Protein AF-X1T8X9-F1 (afdb_monomer_lite)

Foldseek 3Di:
DKWFDDPDDVGTDFDWDQDPVGIDGQDDPDVVSVVVCVVVSVVCCVVVVTDIDDDDDPDDDDPDDD

Radius of gyration: 12.87 Å; chains: 1; bounding box: 31×26×31 Å

pLDDT: mean 90.96, std 6.07, range [71.12, 96.94]

Sequence (66 aa):
AFVAEDLGPEDEGIVGMGTKAGWIPLVGADMARVESLKPIARNIATQTGKKIKLLHFTHREDLGDV

Secondary structure (DSSP, 8-state):
-EEE--SSTTT-EE-EEEETTEEEE---SSHHHHHHHHHHHHHHHHHH---EEE------------

Organism: NCBI:txid412755

Structure (mmCIF, N/CA/C/O backbone):
data_AF-X1T8X9-F1
#
_entry.id   AF-X1T8X9-F1
#
loop_
_atom_site.group_PDB
_atom_site.id
_atom_site.type_symbol
_atom_site.label_atom_id
_atom_site.label_alt_id
_atom_site.label_comp_id
_atom_site.label_asym_id
_atom_site.label_entity_id
_atom_site.label_seq_id
_atom_site.pdbx_PDB_ins_code
_atom_site.Cartn_x
_atom_site.Cartn_y
_atom_site.Cartn_z
_atom_site.occupancy
_atom_site.B_iso_or_equiv
_atom_site.auth_seq_id
_atom_site.auth_comp_id
_atom_site.auth_asym_id
_atom_site.auth_atom_id
_atom_site.pdbx_PDB_model_num
ATOM 1 N N . ALA A 1 1 ? 5.426 0.587 -2.981 1.00 92.94 1 ALA A N 1
ATOM 2 C CA . ALA A 1 1 ? 4.500 -0.182 -2.125 1.00 92.94 1 ALA A CA 1
ATOM 3 C C . ALA A 1 1 ? 3.649 0.753 -1.276 1.00 92.94 1 ALA A C 1
ATOM 5 O O . ALA A 1 1 ? 4.064 1.886 -1.046 1.00 92.94 1 ALA A O 1
ATOM 6 N N . PHE A 1 2 ? 2.481 0.293 -0.826 1.00 95.69 2 PHE A N 1
ATOM 7 C CA . PHE A 1 2 ? 1.637 1.019 0.127 1.00 95.69 2 PHE A CA 1
ATOM 8 C C . PHE A 1 2 ? 1.903 0.502 1.543 1.00 95.69 2 PHE A C 1
ATOM 10 O O . PHE A 1 2 ? 1.761 -0.694 1.793 1.00 95.69 2 PHE A O 1
ATOM 17 N N . VAL A 1 3 ? 2.311 1.392 2.445 1.00 95.00 3 VAL A N 1
ATOM 18 C CA . VAL A 1 3 ? 2.821 1.051 3.783 1.00 95.00 3 VAL A CA 1
ATOM 19 C C . VAL A 1 3 ? 2.051 1.841 4.833 1.00 95.00 3 VAL A C 1
ATOM 21 O O . VAL A 1 3 ? 1.840 3.042 4.653 1.00 95.00 3 VAL A O 1
ATOM 24 N N . ALA A 1 4 ? 1.596 1.184 5.898 1.00 93.19 4 ALA A N 1
ATOM 25 C CA . ALA A 1 4 ? 1.039 1.890 7.050 1.00 93.19 4 ALA A CA 1
ATOM 26 C C . ALA A 1 4 ? 2.139 2.731 7.722 1.00 93.19 4 ALA A C 1
ATOM 28 O O . ALA A 1 4 ? 3.285 2.301 7.796 1.00 93.19 4 ALA A O 1
ATOM 29 N N . GLU A 1 5 ? 1.822 3.953 8.147 1.00 87.56 5 GLU A N 1
ATOM 30 C CA . GLU A 1 5 ? 2.774 4.780 8.891 1.00 87.56 5 GLU A CA 1
ATOM 31 C C . GLU A 1 5 ? 3.208 4.069 10.175 1.00 87.56 5 GLU A C 1
ATOM 33 O O . GLU A 1 5 ? 2.362 3.665 10.965 1.00 87.56 5 GLU A O 1
ATOM 38 N N . ASP A 1 6 ? 4.522 3.960 10.362 1.00 81.19 6 ASP A N 1
ATOM 39 C CA . ASP A 1 6 ? 5.125 3.485 11.600 1.00 81.19 6 ASP A CA 1
ATOM 40 C C . ASP A 1 6 ? 4.808 4.449 12.757 1.00 81.19 6 ASP A C 1
ATOM 42 O O . ASP A 1 6 ? 5.240 5.607 12.751 1.00 81.19 6 ASP A O 1
ATOM 46 N N . LEU A 1 7 ? 4.029 3.975 13.731 1.00 78.31 7 LEU A N 1
ATOM 47 C CA . LEU A 1 7 ? 3.801 4.633 15.022 1.00 78.31 7 LEU A CA 1
ATOM 48 C C . LEU A 1 7 ? 4.389 3.811 16.189 1.00 78.31 7 LEU A C 1
ATOM 50 O O . LEU A 1 7 ? 4.162 4.148 17.353 1.00 78.31 7 LEU A O 1
ATOM 54 N N . GLY A 1 8 ? 5.131 2.738 15.898 1.00 77.69 8 GLY A N 1
ATOM 55 C CA . GLY A 1 8 ? 5.675 1.801 16.872 1.00 77.69 8 GLY A CA 1
ATOM 56 C C . GLY A 1 8 ? 6.028 0.439 16.253 1.00 77.69 8 GLY A C 1
ATOM 57 O O . GLY A 1 8 ? 5.584 0.117 15.155 1.00 77.69 8 GLY A O 1
ATOM 58 N N . PRO A 1 9 ? 6.761 -0.417 16.989 1.00 71.12 9 PRO A N 1
ATOM 59 C CA . PRO A 1 9 ? 7.404 -1.629 16.458 1.00 71.12 9 PRO A CA 1
ATOM 60 C C . PRO A 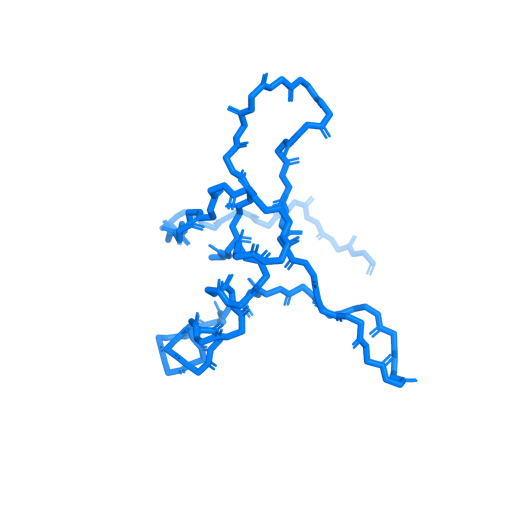1 9 ? 6.465 -2.670 15.821 1.00 71.12 9 PRO A C 1
ATOM 62 O O . PRO A 1 9 ? 6.930 -3.521 15.074 1.00 71.12 9 PRO A O 1
ATOM 65 N N . GLU A 1 10 ? 5.161 -2.597 16.085 1.00 71.94 10 GLU A N 1
ATOM 66 C CA . GLU A 1 10 ? 4.141 -3.516 15.555 1.00 71.94 10 GLU A CA 1
ATOM 67 C C . GLU A 1 10 ? 3.224 -2.853 14.507 1.00 71.94 10 GLU A C 1
ATOM 69 O O . GLU A 1 10 ? 2.231 -3.447 14.082 1.00 71.94 10 GLU A O 1
ATOM 74 N N . ASP A 1 11 ? 3.492 -1.597 14.131 1.00 73.50 11 ASP A N 1
ATOM 75 C CA . ASP A 1 11 ? 2.539 -0.763 13.387 1.00 73.50 11 ASP A CA 1
ATOM 76 C C . ASP A 1 11 ? 2.950 -0.493 11.928 1.00 73.50 11 ASP A C 1
ATOM 78 O O . ASP A 1 11 ? 2.095 -0.167 11.095 1.00 73.50 11 ASP A O 1
ATOM 82 N N . GLU A 1 12 ? 4.228 -0.702 11.590 1.00 76.44 12 GLU A N 1
ATOM 83 C CA . GLU A 1 12 ? 4.739 -0.600 10.221 1.00 76.44 12 GLU A CA 1
ATOM 84 C C . GLU A 1 12 ? 4.534 -1.900 9.428 1.00 76.44 12 GLU A C 1
ATOM 86 O O . GLU A 1 12 ? 4.874 -2.998 9.868 1.00 76.44 12 GLU A O 1
ATOM 91 N N . GLY A 1 13 ? 4.011 -1.788 8.204 1.00 87.38 13 GLY A N 1
ATOM 92 C CA . GLY A 1 13 ? 3.898 -2.942 7.316 1.00 87.38 13 GLY A CA 1
ATOM 93 C C . GLY A 1 13 ? 3.264 -2.642 5.963 1.00 87.38 13 GLY A C 1
ATOM 94 O O . GLY A 1 13 ? 2.592 -1.622 5.769 1.00 87.38 13 GLY A O 1
ATOM 95 N N . ILE A 1 14 ? 3.470 -3.556 5.007 1.00 92.62 14 ILE A N 1
ATOM 96 C CA . ILE A 1 14 ? 2.807 -3.504 3.700 1.00 92.62 14 ILE A CA 1
ATOM 97 C C . ILE A 1 14 ? 1.316 -3.777 3.883 1.00 92.62 14 ILE A C 1
ATOM 99 O O . ILE A 1 14 ? 0.912 -4.806 4.421 1.00 92.62 14 ILE A O 1
ATOM 103 N N . VAL A 1 15 ? 0.486 -2.868 3.380 1.00 93.56 15 VAL A N 1
ATOM 104 C CA . VAL A 1 15 ? -0.967 -3.010 3.455 1.00 93.56 15 VAL A CA 1
ATOM 105 C C . VAL A 1 15 ? -1.420 -4.120 2.506 1.00 93.56 15 VAL A C 1
ATOM 107 O O . VAL A 1 15 ? -1.027 -4.143 1.340 1.00 93.56 15 VAL A O 1
ATOM 110 N N . GLY A 1 16 ? -2.261 -5.033 2.991 1.00 93.25 16 GLY A N 1
ATOM 111 C CA . GLY A 1 16 ? -2.823 -6.134 2.209 1.00 93.25 16 GLY A CA 1
ATOM 112 C C . GLY A 1 16 ? -4.322 -5.987 1.951 1.00 93.25 16 GLY A C 1
ATOM 113 O O . GLY A 1 16 ? -5.039 -5.335 2.706 1.00 93.25 16 GLY A O 1
ATOM 114 N N . MET A 1 17 ? -4.803 -6.637 0.893 1.00 92.50 17 MET A N 1
ATOM 115 C CA . MET A 1 17 ? -6.225 -6.821 0.610 1.00 92.50 17 MET A CA 1
ATOM 116 C C . MET A 1 17 ? -6.560 -8.311 0.619 1.00 92.50 17 MET A C 1
ATOM 118 O O . MET A 1 17 ? -5.944 -9.102 -0.097 1.00 92.50 17 MET A O 1
ATOM 122 N N . GLY A 1 18 ? -7.563 -8.685 1.411 1.00 92.31 18 GLY A N 1
ATOM 123 C CA . GLY A 1 18 ? -8.120 -10.031 1.403 1.00 92.31 18 GLY A CA 1
ATOM 124 C C . GLY A 1 18 ? -8.935 -10.274 0.134 1.00 92.31 18 GLY A C 1
ATOM 125 O O . GLY A 1 18 ? -9.816 -9.490 -0.215 1.00 92.31 18 GLY A O 1
ATOM 126 N N . THR A 1 19 ? -8.652 -11.372 -0.556 1.00 89.38 19 THR A N 1
ATOM 127 C CA . THR A 1 19 ? -9.404 -11.844 -1.723 1.00 89.38 19 THR A CA 1
ATOM 128 C C . THR A 1 19 ? -9.805 -13.304 -1.530 1.00 89.38 19 THR A C 1
ATOM 130 O O . THR A 1 19 ? -9.333 -13.974 -0.613 1.00 89.38 19 THR A O 1
ATOM 133 N N . LYS A 1 20 ? -10.632 -13.849 -2.432 1.00 92.94 20 LYS A N 1
ATOM 134 C CA . LYS A 1 20 ? -10.957 -15.288 -2.429 1.00 92.94 20 LYS A CA 1
ATOM 135 C C . LYS A 1 20 ? -9.728 -16.188 -2.626 1.00 92.94 20 LYS A C 1
ATOM 137 O O . LYS A 1 20 ? -9.781 -17.352 -2.256 1.00 92.94 20 LYS A O 1
ATOM 142 N N . ALA A 1 21 ? -8.651 -15.658 -3.206 1.00 91.75 21 ALA A N 1
ATOM 143 C CA . ALA A 1 21 ? -7.396 -16.373 -3.431 1.00 91.75 21 ALA A CA 1
ATOM 144 C C . ALA A 1 21 ? -6.390 -16.208 -2.275 1.00 91.75 21 ALA A C 1
ATOM 146 O O . ALA A 1 21 ? -5.278 -16.718 -2.360 1.00 91.75 21 ALA A O 1
ATOM 147 N N . GLY A 1 22 ? -6.764 -15.492 -1.209 1.00 94.62 22 GLY A N 1
ATOM 148 C CA . GLY A 1 22 ? -5.888 -15.166 -0.086 1.00 94.62 22 GLY A CA 1
ATOM 149 C C . GLY A 1 22 ? -5.565 -13.676 -0.002 1.00 94.62 22 GLY A C 1
ATOM 150 O O . GLY A 1 22 ? -6.213 -12.833 -0.632 1.00 94.62 22 GLY A O 1
ATOM 151 N N . TRP A 1 23 ? -4.571 -13.355 0.820 1.00 92.19 23 TRP A N 1
ATOM 152 C CA . TRP A 1 23 ? -4.115 -11.989 1.049 1.00 92.19 23 TRP A CA 1
ATOM 153 C C . TRP A 1 23 ? -3.126 -11.563 -0.028 1.00 92.19 23 TRP A C 1
ATOM 155 O O . TRP A 1 23 ? -2.117 -12.226 -0.252 1.00 92.19 23 TRP A O 1
ATOM 165 N N . ILE A 1 24 ? -3.417 -10.441 -0.682 1.00 92.12 24 ILE A N 1
ATOM 166 C CA . ILE A 1 24 ? -2.552 -9.861 -1.708 1.00 92.12 24 ILE A CA 1
ATOM 167 C C . ILE A 1 24 ? -1.967 -8.557 -1.162 1.00 92.12 24 ILE A C 1
ATOM 169 O O . ILE A 1 24 ? -2.738 -7.671 -0.778 1.00 92.12 24 ILE A O 1
ATOM 173 N N . PRO A 1 25 ? -0.634 -8.397 -1.130 1.00 94.62 25 PRO A N 1
ATOM 174 C CA . PRO A 1 25 ? -0.022 -7.145 -0.715 1.00 94.62 25 PRO A CA 1
ATOM 175 C C . PRO A 1 25 ? -0.254 -6.057 -1.772 1.00 94.62 25 PRO A C 1
ATOM 177 O O . PRO A 1 25 ? -0.199 -6.307 -2.978 1.00 94.62 25 PRO A O 1
ATOM 180 N N . LEU A 1 26 ? -0.480 -4.818 -1.335 1.00 95.62 26 LEU A N 1
ATOM 181 C CA . LEU A 1 26 ? -0.594 -3.664 -2.224 1.00 95.62 26 LEU A CA 1
ATOM 182 C C . LEU A 1 26 ? 0.812 -3.196 -2.626 1.00 95.62 26 LEU A C 1
ATOM 184 O O . LEU A 1 26 ? 1.368 -2.219 -2.114 1.00 95.62 26 LEU A O 1
ATOM 188 N N . VAL A 1 27 ? 1.394 -3.912 -3.582 1.00 95.00 27 VAL A N 1
ATOM 189 C CA . VAL A 1 27 ? 2.681 -3.595 -4.205 1.00 95.00 27 VAL A CA 1
ATOM 190 C C . VAL A 1 27 ? 2.479 -3.524 -5.714 1.00 95.00 27 VAL A C 1
ATOM 192 O O . VAL A 1 27 ? 1.854 -4.394 -6.314 1.00 95.00 27 VAL A O 1
ATOM 195 N N . GLY A 1 28 ? 2.978 -2.454 -6.331 1.00 92.38 28 GLY A N 1
ATOM 196 C CA . GLY A 1 28 ? 2.997 -2.306 -7.782 1.00 92.38 28 GLY A CA 1
ATOM 197 C C . GLY A 1 28 ? 4.414 -2.476 -8.306 1.00 92.38 28 GLY A C 1
ATOM 198 O O . GLY A 1 28 ? 5.328 -1.857 -7.767 1.00 92.38 28 GLY A O 1
ATOM 199 N N . ALA A 1 29 ? 4.573 -3.298 -9.343 1.00 88.88 29 ALA A N 1
ATOM 200 C CA . ALA A 1 29 ? 5.823 -3.419 -10.095 1.00 88.88 29 ALA A CA 1
ATOM 201 C C . ALA A 1 29 ? 6.045 -2.231 -11.051 1.00 88.88 29 ALA A C 1
ATOM 203 O O . ALA A 1 29 ? 7.172 -1.952 -11.444 1.00 88.88 29 ALA A O 1
ATOM 204 N N . ASP A 1 30 ? 4.969 -1.522 -11.402 1.00 91.44 30 ASP A N 1
ATOM 205 C CA . ASP A 1 30 ? 4.972 -0.362 -12.287 1.00 91.44 30 ASP A CA 1
ATOM 206 C C . ASP A 1 30 ? 3.970 0.705 -11.811 1.00 91.44 30 ASP A C 1
ATOM 208 O O . ASP A 1 30 ? 3.129 0.471 -10.931 1.00 91.44 30 ASP A O 1
ATOM 212 N N . MET A 1 31 ? 4.049 1.894 -12.415 1.00 91.00 31 MET A N 1
ATOM 213 C CA . MET A 1 31 ? 3.199 3.025 -12.043 1.00 91.00 31 MET A CA 1
ATOM 214 C C . MET A 1 31 ? 1.724 2.828 -12.399 1.00 91.00 31 MET A C 1
ATOM 216 O O . MET A 1 31 ? 0.869 3.290 -11.648 1.00 91.00 31 MET A O 1
ATOM 220 N N . ALA A 1 32 ? 1.392 2.113 -13.476 1.00 94.62 32 ALA A N 1
ATOM 221 C CA . ALA A 1 32 ? -0.005 1.848 -13.820 1.00 94.62 32 ALA A CA 1
ATOM 222 C C . ALA A 1 32 ? -0.677 0.993 -12.735 1.00 94.62 32 ALA A C 1
ATOM 224 O O . ALA A 1 32 ? -1.791 1.288 -12.289 1.00 94.62 32 ALA A O 1
ATOM 225 N N . ARG A 1 33 ? 0.036 -0.018 -12.227 1.00 93.69 33 ARG A N 1
ATOM 226 C CA . ARG A 1 33 ? -0.410 -0.821 -11.093 1.00 93.69 33 ARG A CA 1
ATOM 227 C C . ARG A 1 33 ? -0.517 0.024 -9.829 1.00 93.69 33 ARG A C 1
ATOM 229 O O . ARG A 1 33 ? -1.533 -0.078 -9.144 1.00 93.69 33 ARG A O 1
ATOM 236 N N . VAL A 1 34 ? 0.465 0.876 -9.533 1.00 94.31 34 VAL A N 1
ATOM 237 C CA . VAL A 1 34 ? 0.397 1.797 -8.385 1.00 94.31 34 VAL A CA 1
ATOM 238 C C . VAL A 1 34 ? -0.863 2.664 -8.444 1.00 94.31 34 VAL A C 1
ATOM 240 O O . VAL A 1 34 ? -1.603 2.699 -7.463 1.00 94.31 34 VAL A O 1
ATOM 243 N N . GLU A 1 35 ? -1.155 3.304 -9.579 1.00 96.31 35 GLU A N 1
ATOM 244 C CA . GLU A 1 35 ? -2.358 4.134 -9.734 1.00 96.31 35 GLU A CA 1
ATOM 245 C C . GLU A 1 35 ? -3.645 3.328 -9.521 1.00 96.31 35 GLU A C 1
ATOM 247 O O . GLU A 1 35 ? -4.531 3.776 -8.792 1.00 96.31 35 GLU A O 1
ATOM 252 N N . SER A 1 36 ? -3.724 2.110 -10.068 1.00 94.88 36 SER A N 1
ATOM 253 C CA . SER A 1 36 ? -4.898 1.241 -9.898 1.00 94.88 36 SER A CA 1
ATOM 254 C C . SER A 1 36 ? -5.157 0.836 -8.440 1.00 94.88 36 SER A C 1
ATOM 256 O O . SER A 1 36 ? -6.301 0.613 -8.050 1.00 94.88 36 SER A O 1
ATOM 258 N N . LEU A 1 37 ? -4.105 0.770 -7.615 1.00 95.69 37 LEU A N 1
ATOM 259 C CA . LEU A 1 37 ? -4.191 0.376 -6.208 1.00 95.69 37 LEU A CA 1
ATOM 260 C C . LEU A 1 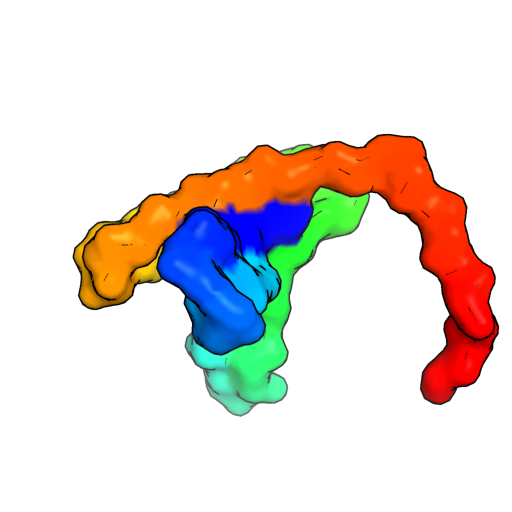37 ? -4.477 1.558 -5.269 1.00 95.69 37 LEU A C 1
ATOM 262 O O . LEU A 1 37 ? -4.941 1.340 -4.148 1.00 95.69 37 LEU A O 1
ATOM 266 N N . LYS A 1 38 ? -4.262 2.812 -5.699 1.00 96.12 38 LYS A N 1
ATOM 267 C CA . LYS A 1 38 ? -4.490 4.004 -4.857 1.00 96.12 38 LYS A CA 1
ATOM 268 C C . LYS A 1 38 ? -5.909 4.101 -4.282 1.00 96.12 38 LYS A C 1
ATOM 270 O O . LYS A 1 38 ? -6.015 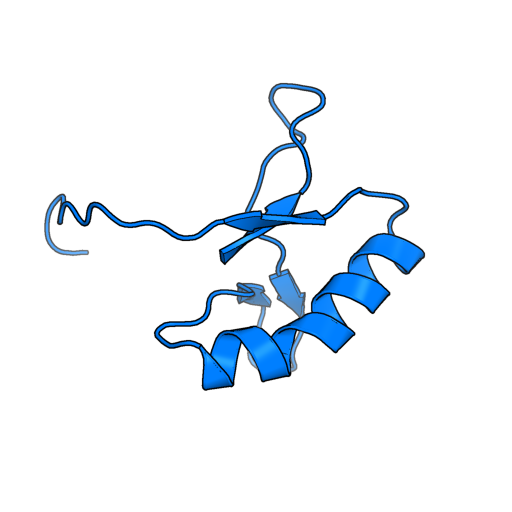4.418 -3.096 1.00 96.12 38 LYS A O 1
ATOM 275 N N . PRO A 1 39 ? -7.000 3.860 -5.039 1.00 96.88 39 PRO A N 1
ATOM 276 C CA . PRO A 1 39 ? -8.350 3.922 -4.478 1.00 96.88 39 PRO A CA 1
ATOM 277 C C . PRO A 1 39 ? -8.561 2.898 -3.359 1.00 96.88 39 PRO A C 1
ATOM 279 O O . PRO A 1 39 ? -9.161 3.220 -2.336 1.00 96.88 39 PRO A O 1
ATOM 282 N N . ILE A 1 40 ? -8.002 1.696 -3.520 1.00 95.94 40 ILE A N 1
ATOM 283 C CA . ILE A 1 40 ? -8.078 0.624 -2.524 1.00 95.94 40 ILE A CA 1
ATOM 284 C C . ILE A 1 40 ? -7.306 1.033 -1.267 1.00 95.94 40 ILE A C 1
ATOM 286 O O . ILE A 1 40 ? -7.856 0.984 -0.170 1.00 95.94 40 ILE A O 1
ATOM 290 N N . ALA A 1 41 ? -6.072 1.520 -1.425 1.00 95.94 41 ALA A N 1
ATOM 291 C CA . ALA A 1 41 ? -5.264 2.009 -0.311 1.00 95.94 41 ALA A CA 1
ATOM 292 C C . ALA A 1 41 ? -5.964 3.145 0.456 1.00 95.94 41 ALA A C 1
ATOM 294 O O . ALA A 1 41 ? -5.989 3.130 1.682 1.00 95.94 41 ALA A O 1
ATOM 295 N N . ARG A 1 42 ? -6.593 4.102 -0.242 1.00 96.94 42 ARG A N 1
ATOM 296 C CA . ARG A 1 42 ? -7.368 5.180 0.400 1.00 96.94 42 ARG A CA 1
ATOM 297 C C . ARG A 1 42 ? -8.545 4.639 1.202 1.00 96.94 42 ARG A C 1
ATOM 299 O O . ARG A 1 42 ? -8.736 5.056 2.337 1.00 96.94 42 ARG A O 1
ATOM 306 N N . ASN A 1 43 ? -9.300 3.699 0.637 1.00 96.12 43 ASN A N 1
ATOM 307 C CA . ASN A 1 43 ? -10.410 3.077 1.347 1.00 96.12 43 ASN A CA 1
ATOM 308 C C . ASN A 1 43 ? -9.931 2.347 2.615 1.00 96.12 43 ASN A C 1
ATOM 310 O O . ASN A 1 43 ? -10.541 2.498 3.669 1.00 96.12 43 ASN A O 1
ATOM 314 N N . ILE A 1 44 ? -8.805 1.627 2.552 1.00 94.38 44 ILE A N 1
ATOM 315 C CA . ILE A 1 44 ? -8.221 0.969 3.731 1.00 94.38 44 ILE A CA 1
ATOM 316 C C . ILE A 1 44 ? -7.778 2.002 4.776 1.00 94.38 44 ILE A C 1
ATOM 318 O O . ILE A 1 44 ? -8.070 1.821 5.957 1.00 94.38 44 ILE A O 1
ATOM 322 N N . ALA A 1 45 ? -7.138 3.104 4.369 1.00 94.62 45 ALA A N 1
ATOM 323 C CA . ALA A 1 45 ? -6.763 4.188 5.283 1.00 94.62 45 ALA A CA 1
ATOM 324 C C . ALA A 1 45 ? -7.991 4.736 6.028 1.00 94.62 45 ALA A C 1
ATOM 326 O O . ALA A 1 45 ? -7.968 4.884 7.246 1.00 94.62 45 ALA A O 1
ATOM 327 N N . THR A 1 46 ? -9.095 4.970 5.311 1.00 96.50 46 THR A N 1
ATOM 328 C CA . THR A 1 46 ? -10.353 5.433 5.911 1.00 96.50 46 THR A CA 1
ATOM 329 C C . THR A 1 46 ? -10.951 4.407 6.872 1.00 96.50 46 THR A C 1
ATOM 331 O O . THR A 1 46 ? -11.346 4.774 7.972 1.00 96.50 46 THR A O 1
ATOM 334 N N . GLN A 1 47 ? -11.013 3.130 6.486 1.00 94.31 47 GLN A N 1
ATOM 335 C CA . GLN A 1 47 ? -11.623 2.081 7.310 1.00 94.31 47 GLN A CA 1
ATOM 336 C C . GLN A 1 47 ? -10.824 1.771 8.579 1.00 94.31 47 GLN A C 1
ATOM 338 O O . GLN A 1 47 ? -11.404 1.423 9.602 1.00 94.31 47 GLN A O 1
ATOM 343 N N . THR A 1 48 ? -9.498 1.879 8.508 1.00 90.81 48 THR A N 1
ATOM 344 C CA . THR A 1 48 ? -8.599 1.527 9.617 1.00 90.81 48 THR A CA 1
ATOM 345 C C . THR A 1 48 ? -8.198 2.726 10.472 1.00 90.81 48 THR A C 1
ATOM 347 O O . THR A 1 48 ? -7.631 2.540 11.543 1.00 90.81 48 THR A O 1
ATOM 350 N N . GLY A 1 49 ? -8.432 3.954 9.997 1.00 92.12 49 GLY A N 1
ATOM 351 C CA . GLY A 1 49 ? -7.910 5.176 10.612 1.00 92.12 49 GLY A CA 1
ATOM 352 C C . GLY A 1 49 ? -6.391 5.338 10.481 1.00 92.12 49 GLY A C 1
ATOM 353 O O . GLY A 1 49 ? -5.847 6.343 10.937 1.00 92.12 49 GLY A O 1
ATOM 354 N N . LYS A 1 50 ? -5.694 4.384 9.848 1.00 90.44 50 LYS A N 1
ATOM 355 C CA . LYS A 1 50 ? -4.247 4.450 9.651 1.00 90.44 50 LYS A CA 1
ATOM 356 C C . LYS A 1 50 ? -3.903 5.376 8.495 1.00 90.44 50 LYS A C 1
ATOM 358 O O . LYS A 1 50 ? -4.538 5.369 7.439 1.00 90.44 50 LYS A O 1
ATOM 363 N N . LYS A 1 51 ? -2.812 6.118 8.647 1.00 92.88 51 LYS A N 1
ATOM 364 C CA . LYS A 1 51 ? -2.208 6.848 7.535 1.00 92.88 51 LYS A CA 1
ATOM 365 C C . LYS A 1 51 ? -1.401 5.874 6.681 1.00 92.88 51 LYS A C 1
ATOM 367 O O . LYS A 1 51 ? -0.546 5.163 7.195 1.00 92.88 51 LYS A O 1
ATOM 372 N N . ILE A 1 52 ? -1.651 5.860 5.374 1.00 94.81 52 ILE A N 1
ATOM 373 C CA . ILE A 1 52 ? -0.945 4.990 4.425 1.00 94.81 52 ILE A CA 1
ATOM 374 C C . ILE A 1 52 ? -0.037 5.837 3.532 1.00 94.81 52 ILE A C 1
ATOM 376 O O . ILE A 1 52 ? -0.490 6.777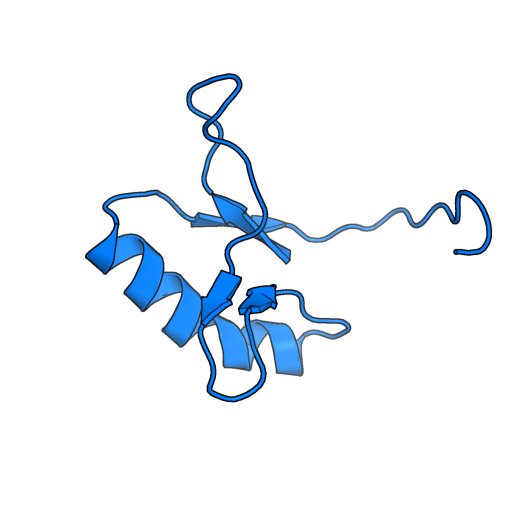 2.875 1.00 94.81 52 ILE A O 1
ATOM 380 N N . LYS A 1 53 ? 1.249 5.487 3.497 1.00 94.69 53 LYS A N 1
ATOM 381 C CA . LYS A 1 53 ? 2.291 6.097 2.667 1.00 94.69 53 LYS A CA 1
ATOM 382 C C . LYS A 1 53 ? 2.490 5.283 1.390 1.00 94.69 53 LYS A C 1
ATOM 384 O O . LYS A 1 53 ? 2.400 4.057 1.395 1.00 94.69 53 LYS A O 1
ATOM 389 N N . LEU A 1 54 ? 2.796 5.968 0.292 1.00 94.75 54 LEU A N 1
ATOM 390 C CA . LEU A 1 54 ? 3.265 5.342 -0.941 1.00 94.75 54 LEU A CA 1
ATOM 391 C C . LEU A 1 54 ? 4.786 5.488 -1.006 1.00 94.75 54 LEU A C 1
ATOM 393 O O . LEU A 1 54 ? 5.287 6.602 -1.129 1.00 94.75 54 LEU A O 1
ATOM 397 N N . LEU A 1 55 ? 5.502 4.368 -0.927 1.00 92.69 55 LEU A N 1
ATOM 398 C CA . LEU A 1 55 ? 6.961 4.323 -1.016 1.00 92.69 55 LEU A CA 1
ATOM 399 C C . LEU A 1 55 ? 7.399 3.850 -2.403 1.00 92.69 55 LEU A C 1
ATOM 401 O O . LEU A 1 55 ? 6.860 2.869 -2.928 1.00 92.69 55 LEU A O 1
ATOM 405 N N . HIS A 1 56 ? 8.391 4.525 -2.977 1.00 91.25 56 HIS A N 1
ATOM 406 C CA . HIS A 1 56 ? 9.069 4.107 -4.201 1.00 91.25 56 HIS A CA 1
ATOM 407 C C . HIS A 1 56 ? 10.474 3.625 -3.839 1.00 91.25 56 HIS A C 1
ATOM 409 O O . HIS A 1 56 ? 11.300 4.412 -3.383 1.00 91.25 56 HIS A O 1
ATOM 415 N N . PHE A 1 57 ? 10.722 2.328 -4.012 1.00 86.69 57 PHE A N 1
ATOM 416 C CA . PHE A 1 57 ? 12.034 1.737 -3.779 1.00 86.69 57 PHE A CA 1
ATOM 417 C C . PHE A 1 57 ? 12.878 1.905 -5.036 1.00 86.69 57 PHE A C 1
ATOM 419 O O . PHE A 1 57 ? 12.522 1.401 -6.097 1.00 86.69 57 PHE A O 1
ATOM 426 N N . THR A 1 58 ? 13.977 2.639 -4.918 1.00 86.19 58 THR A N 1
ATOM 427 C CA . THR A 1 58 ? 14.894 2.928 -6.030 1.00 86.19 58 THR A CA 1
ATOM 428 C C . THR A 1 58 ? 16.124 2.026 -6.033 1.00 86.19 58 THR A C 1
ATOM 430 O O . THR A 1 58 ? 16.815 1.942 -7.044 1.00 86.19 58 THR A O 1
ATOM 433 N N . HIS A 1 59 ? 16.391 1.341 -4.922 1.00 89.00 59 HIS A N 1
ATOM 434 C CA . HIS A 1 59 ? 17.475 0.381 -4.785 1.00 89.00 59 HIS A CA 1
ATOM 435 C C . HIS A 1 59 ? 16.885 -1.016 -4.611 1.00 89.00 59 HIS A C 1
ATOM 437 O O . HIS A 1 59 ? 16.049 -1.230 -3.732 1.00 89.00 59 HIS A O 1
ATOM 443 N N . ARG A 1 60 ? 17.297 -1.943 -5.477 1.00 86.38 60 ARG A N 1
ATOM 444 C CA . ARG A 1 60 ? 16.924 -3.352 -5.406 1.00 86.38 60 ARG A CA 1
ATOM 445 C C . ARG A 1 60 ? 18.165 -4.160 -5.061 1.00 86.38 60 ARG A C 1
ATOM 447 O O . ARG A 1 60 ? 19.159 -4.078 -5.777 1.00 86.38 60 ARG A O 1
ATOM 454 N N . GLU A 1 61 ? 18.052 -4.952 -4.008 1.00 93.88 61 GLU A N 1
ATOM 455 C CA . GLU A 1 61 ? 19.030 -5.949 -3.597 1.00 93.88 61 GLU A CA 1
ATOM 456 C C . GLU A 1 61 ? 18.311 -7.298 -3.519 1.00 93.88 61 GLU A C 1
ATOM 458 O O . GLU A 1 61 ? 17.262 -7.408 -2.882 1.00 93.88 61 GLU A O 1
ATOM 463 N N . ASP A 1 62 ? 18.844 -8.303 -4.209 1.00 91.44 62 ASP A N 1
ATOM 464 C CA . ASP A 1 62 ? 18.334 -9.669 -4.147 1.00 91.44 62 ASP A CA 1
ATOM 465 C C . ASP A 1 62 ? 19.163 -10.436 -3.095 1.00 91.44 62 ASP A C 1
ATOM 467 O O . ASP A 1 62 ? 20.383 -10.532 -3.213 1.00 91.44 62 ASP A O 1
ATOM 471 N N . LEU A 1 63 ? 18.512 -10.958 -2.048 1.00 92.44 63 LEU A N 1
ATOM 472 C CA . LEU A 1 63 ? 19.179 -11.604 -0.899 1.00 92.44 63 LEU A CA 1
ATOM 473 C C . LEU A 1 63 ? 19.411 -13.119 -1.076 1.00 92.44 63 LEU A C 1
ATOM 475 O O . LEU A 1 63 ? 20.013 -13.753 -0.210 1.00 92.44 63 LEU A O 1
ATOM 479 N N . GLY A 1 64 ? 18.925 -13.699 -2.175 1.00 93.00 64 GLY A N 1
ATOM 480 C CA . GLY A 1 64 ? 18.968 -15.133 -2.468 1.00 93.00 64 GLY A CA 1
ATOM 481 C C . GLY A 1 64 ? 17.634 -15.663 -3.001 1.00 93.00 64 GLY A C 1
ATOM 482 O O . GLY A 1 64 ? 16.668 -14.909 -3.133 1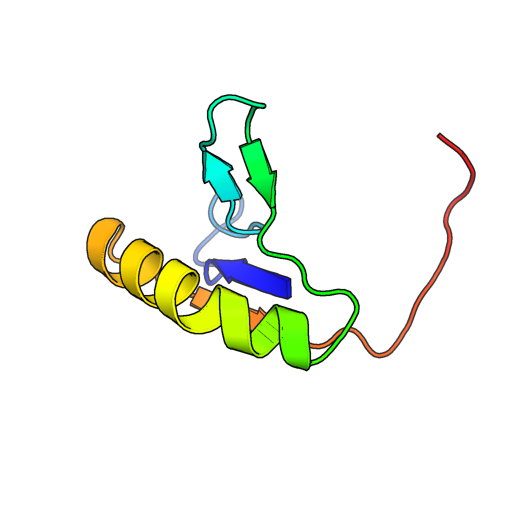.00 93.00 64 GLY A O 1
ATOM 483 N N . ASP A 1 65 ? 17.595 -16.963 -3.292 1.00 92.25 65 ASP A N 1
ATOM 484 C CA . ASP A 1 65 ? 16.403 -17.673 -3.772 1.00 92.25 65 ASP A CA 1
ATOM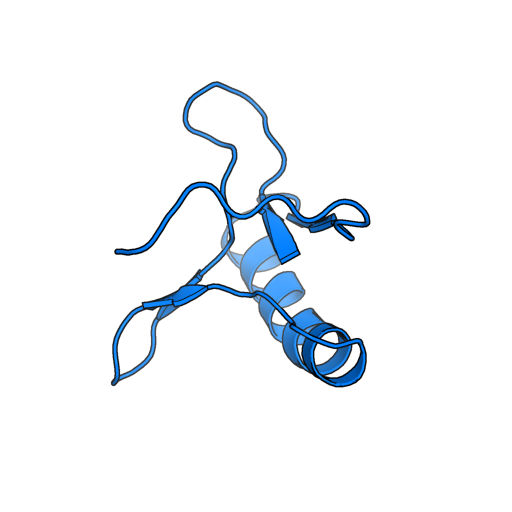 485 C C . ASP A 1 65 ? 15.591 -18.267 -2.600 1.00 92.25 65 ASP A C 1
ATOM 487 O O . ASP A 1 65 ? 16.160 -18.599 -1.555 1.00 92.25 65 ASP A O 1
ATOM 491 N N . VAL A 1 66 ? 14.269 -18.412 -2.778 1.00 81.94 66 VAL A N 1
ATOM 492 C CA . VAL A 1 66 ? 13.310 -18.956 -1.788 1.00 81.94 66 VAL A CA 1
ATOM 493 C C . VAL A 1 66 ? 12.489 -20.116 -2.334 1.00 81.94 66 VAL A C 1
ATOM 495 O O . VAL A 1 66 ? 12.153 -20.089 -3.540 1.00 81.94 66 VAL A O 1
#